Protein AF-A0A9P9TPU2-F1 (afdb_monomer_lite)

Radius of gyration: 24.92 Å; chains: 1; bounding box: 48×26×62 Å

Secondary structure (DSSP, 8-state):
-PPPPPPHHHHHHHHHHHHTT--HHHHHHHSTT---HHHHHHHHHS-SSPPPPP-PPPSS-HHHHHHHHHHHHH-HHHHTS-HHHHHHHH--S--HHHHHHHHHHTT---

Foldseek 3Di:
DDDDQDDLVSLVQLLVCVVVPDDLVRNQVPDPSNDDSVNSVDSNVDDSDDDPDDDDDQLDDPVLLVVLVCQCPVDPVSVPDQLQVSCVVSVSVDHSVSSVVSVVVVVDDD

pLDDT: mean 92.73, std 6.87, range [64.69, 98.25]

Sequence (110 aa):
TKAPELTRDQRRDIVLLHAIGWSYSRIQAYLPFNPTIRQIYYACNTRATPKKKSGRPPALTQAQIEELVEFVCASKANRRMSYAQLATVLDFGVKKDAIRTALAKEGFHR

Structure (mmCIF, N/CA/C/O backbone):
data_AF-A0A9P9TPU2-F1
#
_entry.id   AF-A0A9P9TPU2-F1
#
loop_
_atom_site.group_PDB
_atom_site.id
_atom_site.type_symbol
_atom_site.label_atom_id
_atom_site.label_alt_id
_atom_site.label_comp_id
_atom_site.label_asym_id
_atom_site.label_entity_id
_atom_site.label_seq_id
_atom_site.pdbx_PDB_ins_code
_atom_site.Cartn_x
_atom_site.Cartn_y
_atom_site.Cartn_z
_atom_site.occupancy
_atom_site.B_iso_or_equiv
_atom_site.auth_seq_id
_atom_site.auth_comp_id
_atom_site.auth_asym_id
_atom_site.auth_atom_id
_ato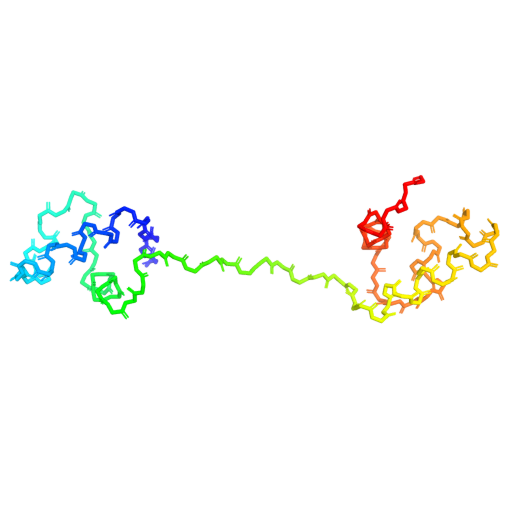m_site.pdbx_PDB_model_num
ATOM 1 N N . THR A 1 1 ? 23.076 3.341 -7.273 1.00 64.69 1 THR A N 1
ATOM 2 C CA . THR A 1 1 ? 21.864 4.134 -6.954 1.00 64.69 1 THR A CA 1
ATOM 3 C C . THR A 1 1 ? 20.745 3.752 -7.909 1.00 64.69 1 THR A C 1
ATOM 5 O O . THR A 1 1 ? 21.016 3.476 -9.071 1.00 64.69 1 THR A O 1
ATOM 8 N N . LYS A 1 2 ? 19.499 3.633 -7.433 1.00 74.88 2 LYS A N 1
ATOM 9 C CA . LYS A 1 2 ? 18.354 3.268 -8.287 1.00 74.88 2 LYS A CA 1
ATOM 10 C C . LYS A 1 2 ? 17.953 4.482 -9.135 1.00 74.88 2 LYS A C 1
ATOM 12 O O . LYS A 1 2 ? 17.745 5.553 -8.576 1.00 74.88 2 LYS A O 1
ATOM 17 N N . ALA A 1 3 ? 17.844 4.313 -10.453 1.00 79.69 3 ALA A N 1
ATOM 18 C CA . ALA A 1 3 ? 17.343 5.363 -11.341 1.00 79.69 3 ALA A CA 1
ATOM 19 C C . ALA A 1 3 ? 15.877 5.715 -10.999 1.00 79.69 3 ALA A C 1
ATOM 21 O O . ALA A 1 3 ? 15.124 4.818 -10.592 1.00 79.69 3 ALA A O 1
ATOM 22 N N . PRO A 1 4 ? 15.460 6.985 -11.155 1.00 86.38 4 PRO A N 1
ATOM 23 C CA . PRO A 1 4 ? 14.083 7.398 -10.893 1.00 86.38 4 PRO A CA 1
ATOM 24 C C . PRO A 1 4 ? 13.080 6.617 -11.760 1.00 86.38 4 PRO A C 1
ATOM 26 O O . PRO A 1 4 ? 13.401 6.150 -12.854 1.00 86.38 4 PRO A O 1
ATOM 29 N N . GLU A 1 5 ? 11.854 6.431 -11.265 1.00 87.81 5 GLU A N 1
ATOM 30 C CA . GLU A 1 5 ? 10.798 5.774 -12.045 1.00 87.81 5 GLU A CA 1
ATOM 31 C C . GLU A 1 5 ? 10.366 6.672 -13.213 1.00 87.81 5 GLU A C 1
ATOM 33 O O . GLU A 1 5 ? 10.126 7.861 -13.025 1.00 87.81 5 GLU A O 1
ATOM 38 N N . LEU A 1 6 ? 10.238 6.091 -14.412 1.00 90.75 6 LEU A N 1
ATOM 39 C CA . LEU A 1 6 ? 9.709 6.813 -15.568 1.00 90.75 6 LEU A CA 1
ATOM 40 C C . LEU A 1 6 ? 8.225 7.131 -15.382 1.00 90.75 6 LEU A C 1
ATOM 42 O O . LEU A 1 6 ? 7.442 6.243 -15.011 1.00 90.75 6 LEU A O 1
ATOM 46 N N . THR A 1 7 ? 7.839 8.358 -15.728 1.00 90.94 7 THR A N 1
ATOM 47 C CA . THR A 1 7 ? 6.436 8.774 -15.791 1.00 90.94 7 THR A CA 1
ATOM 48 C C . THR A 1 7 ? 5.695 8.037 -16.911 1.00 90.94 7 THR A C 1
ATOM 50 O O . THR A 1 7 ? 6.288 7.374 -17.767 1.00 90.94 7 THR A O 1
ATOM 53 N N . ARG A 1 8 ? 4.362 8.141 -16.912 1.00 88.94 8 ARG A N 1
ATOM 54 C CA . ARG A 1 8 ? 3.525 7.581 -17.982 1.00 88.94 8 ARG A CA 1
ATOM 55 C C . ARG A 1 8 ? 3.922 8.139 -19.354 1.00 88.94 8 ARG A C 1
ATOM 57 O O . ARG A 1 8 ? 4.051 7.362 -20.295 1.00 88.94 8 ARG A O 1
ATOM 64 N N . ASP A 1 9 ? 4.101 9.452 -19.457 1.00 92.69 9 ASP A N 1
ATOM 65 C CA . ASP A 1 9 ? 4.357 10.113 -20.740 1.00 92.69 9 ASP A CA 1
ATOM 66 C C . ASP A 1 9 ? 5.763 9.789 -21.252 1.00 92.69 9 ASP A C 1
ATOM 68 O O . ASP A 1 9 ? 5.914 9.393 -22.400 1.00 92.69 9 ASP A O 1
ATOM 72 N N . GLN A 1 10 ? 6.759 9.741 -20.361 1.00 94.56 10 GLN A N 1
ATOM 73 C CA . GLN A 1 10 ? 8.107 9.272 -20.704 1.00 94.56 10 GLN A CA 1
ATOM 74 C C . GLN A 1 10 ? 8.108 7.842 -21.266 1.00 94.56 10 GLN A C 1
ATOM 76 O O . GLN A 1 10 ? 8.812 7.543 -22.228 1.00 94.56 10 GLN A O 1
ATOM 81 N N . ARG A 1 11 ? 7.305 6.936 -20.688 1.00 93.94 11 ARG A N 1
ATOM 82 C CA . ARG A 1 11 ? 7.139 5.573 -21.223 1.00 93.94 11 ARG A CA 1
ATOM 83 C C . ARG A 1 11 ? 6.459 5.583 -22.589 1.00 93.94 11 ARG A C 1
ATOM 85 O O . ARG A 1 11 ? 6.838 4.792 -23.445 1.00 93.94 11 ARG A O 1
ATOM 92 N N . ARG A 1 12 ? 5.464 6.451 -22.793 1.00 93.94 12 ARG A N 1
ATOM 93 C CA . ARG A 1 12 ? 4.761 6.592 -24.073 1.00 93.94 12 ARG A CA 1
ATOM 94 C C . ARG A 1 12 ? 5.713 7.048 -25.177 1.00 93.94 12 ARG A C 1
ATOM 96 O O . ARG A 1 12 ? 5.692 6.442 -26.243 1.00 93.94 12 ARG A O 1
ATOM 103 N N . ASP A 1 13 ? 6.557 8.039 -24.906 1.00 95.81 13 ASP A N 1
ATOM 104 C CA . ASP A 1 13 ? 7.530 8.553 -25.875 1.00 95.81 13 ASP A CA 1
ATOM 105 C C . ASP A 1 13 ? 8.548 7.478 -26.266 1.00 95.81 13 ASP A C 1
ATOM 107 O O . ASP A 1 13 ? 8.801 7.261 -27.448 1.00 95.81 13 ASP A O 1
ATOM 111 N N . ILE A 1 14 ? 9.068 6.727 -25.287 1.00 96.31 14 ILE A N 1
ATOM 112 C CA . ILE A 1 14 ? 9.967 5.592 -25.544 1.00 96.31 14 ILE A CA 1
ATOM 113 C C . ILE A 1 14 ? 9.300 4.543 -26.441 1.00 96.31 14 ILE A C 1
ATOM 115 O O . ILE A 1 14 ? 9.897 4.106 -27.424 1.00 96.31 14 ILE A O 1
ATOM 119 N N . VAL A 1 15 ? 8.072 4.135 -26.104 1.00 95.25 15 VAL A N 1
ATOM 120 C CA . VAL A 1 15 ? 7.331 3.120 -26.866 1.00 95.25 15 VAL A CA 1
ATOM 121 C C . VAL A 1 15 ? 7.061 3.603 -28.290 1.00 95.25 15 VAL A C 1
A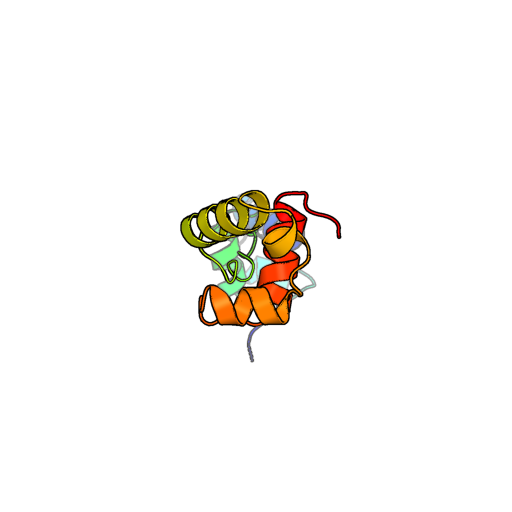TOM 123 O O . VAL A 1 15 ? 7.223 2.824 -29.225 1.00 95.25 15 VAL A O 1
ATOM 126 N N . LEU A 1 16 ? 6.701 4.878 -28.467 1.00 96.00 16 LEU A N 1
ATOM 127 C CA . LEU A 1 16 ? 6.490 5.480 -29.782 1.00 96.00 16 LEU A CA 1
ATOM 128 C C . LEU A 1 16 ? 7.771 5.453 -30.623 1.00 96.00 16 LEU A C 1
ATOM 130 O O . LEU A 1 16 ? 7.740 4.970 -31.751 1.00 96.00 16 LEU A O 1
ATOM 134 N N . LEU A 1 17 ? 8.892 5.930 -30.072 1.00 97.62 17 LEU A N 1
ATOM 135 C CA . LEU A 1 17 ? 10.173 5.962 -30.781 1.00 97.62 17 LEU A CA 1
ATOM 136 C C . LEU A 1 17 ? 10.641 4.553 -31.168 1.00 97.62 17 LEU A C 1
ATOM 138 O O . LEU A 1 17 ? 11.122 4.333 -32.278 1.00 97.62 17 LEU A O 1
ATOM 142 N N . HIS A 1 18 ? 10.452 3.576 -30.283 1.00 96.94 18 HIS A N 1
ATOM 143 C CA . HIS A 1 18 ? 10.758 2.185 -30.597 1.00 96.94 18 HIS A CA 1
ATOM 144 C C . HIS A 1 18 ? 9.836 1.622 -31.690 1.00 96.94 18 HIS A C 1
ATOM 146 O O . HIS A 1 18 ? 10.309 0.946 -32.600 1.00 96.94 18 HIS A O 1
ATOM 152 N N . ALA A 1 19 ? 8.536 1.934 -31.648 1.00 96.06 19 ALA A N 1
ATOM 153 C CA . ALA A 1 19 ? 7.564 1.475 -32.641 1.00 96.06 19 ALA A CA 1
ATOM 154 C C . ALA A 1 19 ? 7.842 2.016 -34.055 1.00 96.06 19 ALA A C 1
ATOM 156 O O . ALA A 1 19 ? 7.568 1.322 -35.029 1.00 96.06 19 ALA A O 1
ATOM 157 N N . ILE A 1 20 ? 8.434 3.209 -34.178 1.00 97.38 20 ILE A N 1
ATOM 158 C CA . ILE A 1 20 ? 8.897 3.763 -35.465 1.00 97.38 20 ILE A CA 1
ATOM 159 C C . ILE A 1 20 ? 10.301 3.268 -35.871 1.00 97.38 20 ILE A C 1
ATOM 161 O O . ILE A 1 20 ? 10.909 3.814 -36.790 1.00 97.38 20 ILE A O 1
ATOM 165 N N . GLY A 1 21 ? 10.839 2.254 -35.185 1.00 97.50 21 GLY A N 1
ATOM 166 C CA . GLY A 1 21 ? 12.067 1.554 -35.566 1.00 97.50 21 GLY A CA 1
ATOM 167 C C . GLY A 1 21 ? 13.362 2.116 -34.977 1.00 97.50 21 GLY A C 1
ATOM 168 O O . GLY A 1 21 ? 14.445 1.771 -35.450 1.00 97.50 21 GLY A O 1
ATOM 169 N N . TRP A 1 22 ? 13.308 2.989 -33.967 1.00 98.25 22 TRP A N 1
ATOM 170 C CA . TRP A 1 22 ? 14.538 3.490 -33.349 1.00 98.25 22 TRP A CA 1
ATOM 171 C C . TRP A 1 22 ? 15.171 2.456 -32.414 1.00 98.25 22 TRP A C 1
ATOM 173 O O . TRP A 1 22 ? 14.497 1.820 -31.603 1.00 98.25 22 TRP A O 1
ATOM 183 N N . SER A 1 23 ? 16.501 2.343 -32.476 1.00 97.62 23 SER A N 1
ATOM 184 C CA . SER A 1 23 ? 17.274 1.517 -31.547 1.00 97.62 23 SER A CA 1
ATOM 185 C C . SER A 1 23 ? 17.272 2.104 -30.132 1.00 97.62 23 SER A C 1
ATOM 187 O O . SER A 1 23 ? 17.145 3.314 -29.936 1.00 97.62 23 SER A O 1
ATOM 189 N N . TYR A 1 24 ? 17.497 1.260 -29.122 1.00 97.88 24 TYR A N 1
ATOM 190 C CA . TYR A 1 24 ? 17.558 1.713 -27.729 1.00 97.88 24 TYR A CA 1
ATOM 191 C C . TYR A 1 24 ? 18.663 2.747 -27.477 1.00 97.88 24 TYR A C 1
ATOM 193 O O . TYR A 1 24 ? 18.441 3.692 -26.725 1.00 97.88 24 TYR A O 1
ATOM 201 N N . SER A 1 25 ? 19.824 2.615 -28.126 1.00 97.25 25 SER A N 1
ATOM 202 C CA . SER A 1 25 ? 20.917 3.590 -28.011 1.00 97.25 25 SER A CA 1
ATOM 203 C C . SER A 1 25 ? 20.531 4.953 -28.589 1.00 97.25 25 SER A C 1
ATOM 205 O O . SER A 1 25 ? 20.806 5.983 -27.974 1.00 97.25 25 SER A O 1
ATOM 207 N N . ARG A 1 26 ? 19.826 4.971 -29.728 1.00 98.00 26 ARG A N 1
ATOM 208 C CA . ARG A 1 26 ? 19.317 6.204 -30.338 1.00 98.00 26 ARG A CA 1
ATOM 209 C C . ARG A 1 26 ? 18.263 6.872 -29.457 1.00 98.00 26 ARG A C 1
ATOM 211 O O . ARG A 1 26 ? 18.309 8.081 -29.267 1.00 98.00 26 ARG A O 1
ATOM 218 N N . ILE A 1 27 ? 17.344 6.090 -28.892 1.00 97.94 27 ILE A N 1
ATOM 219 C CA . ILE A 1 27 ? 16.314 6.582 -27.964 1.00 97.94 27 ILE A CA 1
ATOM 220 C C . ILE A 1 27 ? 16.956 7.192 -26.711 1.00 97.94 27 ILE A C 1
ATOM 222 O O . ILE A 1 27 ? 16.575 8.287 -26.303 1.00 97.94 27 ILE A O 1
ATOM 226 N N . GLN A 1 28 ? 17.947 6.512 -26.126 1.00 97.44 28 GLN A N 1
ATOM 227 C CA . GLN A 1 28 ? 18.678 6.996 -24.955 1.00 97.44 28 GLN A CA 1
ATOM 228 C C . GLN A 1 28 ? 19.373 8.335 -25.220 1.00 97.44 28 GLN A C 1
ATOM 230 O O . GLN A 1 28 ? 19.302 9.220 -24.375 1.00 97.44 28 GLN A O 1
ATOM 235 N N . ALA A 1 29 ? 20.033 8.474 -26.373 1.00 97.31 29 ALA A N 1
ATOM 236 C CA . ALA A 1 29 ? 20.752 9.692 -26.739 1.00 97.31 29 ALA A CA 1
ATOM 237 C C . ALA A 1 29 ? 19.821 10.865 -27.088 1.00 97.31 29 ALA A C 1
ATOM 239 O O . ALA A 1 29 ? 20.208 12.020 -26.946 1.00 97.31 29 ALA A O 1
ATOM 240 N N . TYR A 1 30 ? 18.611 10.576 -27.572 1.00 97.81 30 TYR A N 1
ATOM 241 C CA . TYR A 1 30 ? 17.665 11.594 -28.026 1.00 97.81 30 TYR A CA 1
ATOM 242 C C . TYR A 1 30 ? 16.782 12.159 -26.909 1.00 97.81 30 TYR A C 1
ATOM 244 O O . TYR A 1 30 ? 16.449 13.343 -26.926 1.00 97.81 30 TYR A O 1
ATOM 252 N N . LEU A 1 31 ? 16.354 11.325 -25.957 1.00 97.31 31 LEU A N 1
ATOM 253 C CA . LEU A 1 31 ? 15.391 11.743 -24.941 1.00 97.31 31 LEU A CA 1
ATOM 254 C C . LEU A 1 31 ? 16.056 12.587 -23.839 1.00 97.31 31 LEU A C 1
ATOM 256 O O . LEU A 1 31 ? 17.007 12.127 -23.209 1.00 97.31 31 LEU A O 1
ATOM 260 N N . PRO A 1 32 ? 15.503 13.765 -23.494 1.00 95.62 32 PRO A N 1
ATOM 261 C CA . PRO A 1 32 ? 16.158 14.735 -22.608 1.00 95.62 32 PRO A CA 1
ATOM 262 C C . PRO A 1 32 ? 16.275 14.276 -21.147 1.00 95.62 32 PRO A C 1
ATOM 264 O O . PRO A 1 32 ? 17.035 14.846 -20.370 1.00 95.62 32 PRO A O 1
ATOM 267 N N . PHE A 1 33 ? 15.518 13.250 -20.750 1.00 94.06 33 PHE A N 1
ATOM 268 C CA . PHE A 1 33 ? 15.549 12.677 -19.402 1.00 94.06 33 PHE A CA 1
ATOM 269 C C . PHE A 1 33 ? 16.517 11.491 -19.266 1.00 94.06 33 PHE A C 1
ATOM 271 O O . PHE A 1 33 ? 16.504 10.818 -18.235 1.00 94.06 33 PHE A O 1
ATOM 278 N N . ASN A 1 34 ? 17.343 11.235 -20.289 1.00 94.19 34 ASN A N 1
ATOM 279 C CA . ASN A 1 34 ? 18.445 10.270 -20.284 1.00 94.19 34 ASN A CA 1
ATOM 280 C C . ASN A 1 34 ? 18.071 8.895 -19.684 1.00 94.19 34 ASN A C 1
ATOM 282 O O . ASN A 1 34 ? 18.691 8.451 -18.709 1.00 94.19 34 ASN A O 1
ATOM 286 N N . PRO A 1 35 ? 17.048 8.196 -20.218 1.00 95.06 35 PRO A N 1
ATOM 287 C CA . PRO A 1 35 ? 16.656 6.897 -19.690 1.00 95.06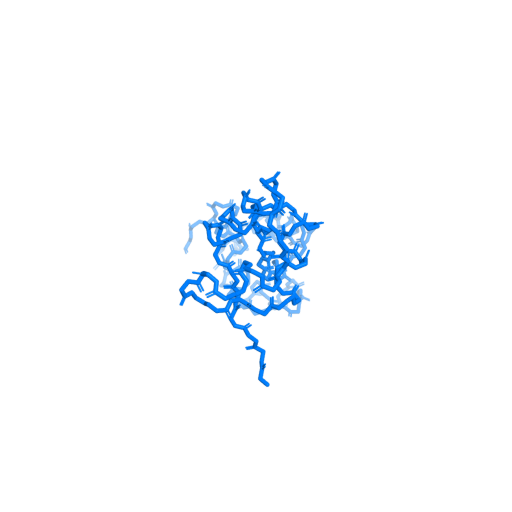 35 PRO A CA 1
ATOM 288 C C . PRO A 1 35 ? 17.770 5.866 -19.876 1.00 95.06 35 PRO A C 1
ATOM 290 O O . PRO A 1 35 ? 18.436 5.797 -20.905 1.00 95.06 35 PRO A O 1
ATOM 293 N N . THR A 1 36 ? 17.943 4.994 -18.891 1.00 95.56 36 THR A N 1
ATOM 294 C CA . THR A 1 36 ? 18.832 3.835 -19.018 1.00 95.56 36 THR A CA 1
ATOM 295 C C . THR A 1 36 ? 18.283 2.840 -20.043 1.00 95.56 36 THR A C 1
ATOM 297 O O . THR A 1 36 ? 17.068 2.664 -20.163 1.00 95.56 36 THR A O 1
ATOM 300 N N . ILE A 1 37 ? 19.165 2.087 -20.707 1.00 95.69 37 ILE A N 1
ATOM 301 C CA . ILE A 1 37 ? 18.769 0.997 -21.619 1.00 95.69 37 ILE A CA 1
ATOM 302 C C . ILE A 1 37 ? 17.802 0.011 -20.943 1.00 95.69 37 ILE A C 1
ATOM 304 O O . ILE A 1 37 ? 16.845 -0.450 -21.559 1.00 95.69 37 ILE A O 1
ATOM 308 N N . ARG A 1 38 ? 17.982 -0.260 -19.643 1.00 94.56 38 ARG A N 1
ATOM 309 C CA . ARG A 1 38 ? 17.075 -1.120 -18.870 1.00 94.56 38 ARG A CA 1
ATOM 310 C C . ARG A 1 38 ? 15.672 -0.524 -18.721 1.00 94.56 38 ARG A C 1
ATOM 312 O O . ARG A 1 38 ? 14.695 -1.265 -18.794 1.00 94.56 38 ARG A O 1
ATOM 319 N N . GLN A 1 39 ? 15.557 0.787 -18.503 1.00 94.19 39 GLN A N 1
ATOM 320 C CA . GLN A 1 39 ? 14.262 1.476 -18.457 1.00 94.19 39 GLN A CA 1
ATOM 321 C C . GLN A 1 39 ? 13.581 1.473 -19.827 1.00 94.19 39 GLN A C 1
ATOM 323 O O . GLN A 1 39 ? 12.373 1.260 -19.882 1.00 94.19 39 GLN A O 1
ATOM 328 N N . ILE A 1 40 ? 14.350 1.649 -20.907 1.00 95.69 40 ILE A N 1
ATOM 329 C CA . ILE A 1 40 ? 13.847 1.574 -22.285 1.00 95.69 40 ILE A CA 1
ATOM 330 C C . ILE A 1 40 ? 13.297 0.175 -22.570 1.00 95.69 40 ILE A C 1
ATOM 332 O O . ILE A 1 40 ? 12.121 0.035 -22.897 1.00 95.69 40 ILE A O 1
ATOM 336 N N . TYR A 1 41 ? 14.106 -0.864 -22.338 1.00 95.38 41 TYR A N 1
ATOM 337 C CA . TYR A 1 41 ? 13.686 -2.259 -22.475 1.00 95.38 41 TYR A CA 1
ATOM 338 C C . TYR A 1 41 ? 12.407 -2.543 -21.679 1.00 95.38 41 TYR A C 1
ATOM 340 O O . TYR A 1 41 ? 11.455 -3.120 -22.200 1.00 95.38 41 TYR A O 1
ATOM 348 N N . TYR A 1 42 ? 12.355 -2.110 -20.417 1.00 93.25 42 TYR A N 1
ATOM 349 C CA . TYR A 1 42 ? 11.183 -2.320 -19.572 1.00 93.25 42 TYR A CA 1
ATOM 350 C C . TYR A 1 42 ? 9.945 -1.584 -20.098 1.00 93.25 42 TYR A C 1
ATOM 352 O O . TYR A 1 42 ? 8.860 -2.158 -20.098 1.00 93.25 42 TYR A O 1
ATOM 360 N N . ALA A 1 43 ? 10.083 -0.338 -20.555 1.00 93.00 43 ALA A N 1
ATOM 361 C CA . ALA A 1 43 ? 8.976 0.436 -21.111 1.00 93.00 43 ALA A CA 1
ATOM 362 C C . ALA A 1 43 ? 8.407 -0.202 -22.388 1.00 93.00 43 ALA A C 1
ATOM 364 O O . ALA A 1 43 ? 7.190 -0.246 -22.529 1.00 93.00 43 ALA A O 1
ATOM 365 N N . CYS A 1 44 ? 9.257 -0.754 -23.262 1.00 93.75 44 CYS A N 1
ATOM 366 C CA . CYS A 1 44 ? 8.824 -1.438 -24.485 1.00 93.75 44 CYS A CA 1
ATOM 367 C C . CYS A 1 44 ? 8.141 -2.791 -24.225 1.00 93.75 44 CYS A C 1
ATOM 369 O O . CYS A 1 44 ? 7.265 -3.186 -24.986 1.00 93.75 44 CYS A O 1
ATOM 371 N N . ASN A 1 45 ? 8.520 -3.496 -23.154 1.00 92.00 45 ASN A N 1
ATOM 372 C CA . ASN A 1 45 ? 8.008 -4.837 -22.836 1.00 92.00 45 ASN A CA 1
ATOM 373 C C . ASN A 1 45 ? 6.902 -4.846 -21.769 1.00 92.00 45 ASN A C 1
ATOM 375 O O . ASN A 1 45 ? 6.440 -5.908 -21.353 1.00 92.00 45 ASN A O 1
ATOM 379 N N . THR A 1 46 ? 6.482 -3.679 -21.280 1.00 86.50 46 THR A N 1
ATOM 380 C CA . THR A 1 46 ? 5.402 -3.565 -20.296 1.00 86.50 46 THR A CA 1
ATOM 381 C C . THR A 1 46 ? 4.353 -2.568 -20.751 1.00 86.50 46 THR A C 1
ATOM 383 O O . THR A 1 46 ? 4.590 -1.723 -21.610 1.00 86.50 46 THR A O 1
ATOM 386 N N . ARG A 1 47 ? 3.154 -2.645 -20.166 1.00 78.62 47 ARG A N 1
ATOM 387 C CA . ARG A 1 47 ? 2.113 -1.650 -20.427 1.00 78.62 47 ARG A CA 1
ATOM 388 C C . ARG A 1 47 ? 2.654 -0.253 -20.095 1.00 78.62 47 ARG A C 1
ATOM 390 O O . ARG A 1 47 ? 3.122 -0.013 -18.982 1.00 78.62 47 ARG A O 1
ATOM 397 N N . ALA A 1 48 ? 2.522 0.685 -21.035 1.00 72.00 48 ALA A N 1
ATOM 398 C CA . ALA A 1 48 ? 2.963 2.071 -20.852 1.00 72.00 48 ALA A CA 1
ATOM 399 C C . ALA A 1 48 ? 2.301 2.748 -19.635 1.00 72.00 48 ALA A C 1
ATOM 401 O O . ALA A 1 48 ? 2.898 3.607 -18.991 1.00 72.00 48 ALA A O 1
ATOM 402 N N . THR A 1 49 ? 1.077 2.336 -19.288 1.00 75.12 49 THR A N 1
ATOM 403 C CA . THR A 1 49 ? 0.389 2.740 -18.057 1.00 75.12 49 THR A CA 1
ATOM 404 C C . THR A 1 49 ? 1.001 2.029 -16.842 1.00 75.12 49 THR A C 1
ATOM 406 O O . THR A 1 49 ? 0.863 0.806 -16.741 1.00 75.12 49 THR A O 1
ATOM 409 N N . PRO A 1 50 ? 1.624 2.752 -15.888 1.00 70.94 50 PRO A N 1
ATOM 410 C CA . PRO A 1 50 ? 2.145 2.140 -14.670 1.00 70.94 50 PRO A CA 1
ATOM 411 C C . PRO A 1 50 ? 1.038 1.441 -13.871 1.00 70.94 50 PRO A C 1
ATOM 413 O O . PRO A 1 50 ? -0.079 1.952 -13.753 1.00 70.94 50 PRO A O 1
ATOM 416 N N . LYS A 1 51 ? 1.347 0.280 -13.285 1.00 74.25 51 LYS A N 1
ATOM 417 C CA . LYS A 1 51 ? 0.438 -0.403 -12.355 1.00 74.25 51 LYS A CA 1
ATOM 418 C C . LYS A 1 51 ? 0.284 0.454 -11.096 1.00 74.25 51 LYS A C 1
ATOM 420 O O . LYS A 1 51 ? 1.287 0.875 -10.517 1.00 74.25 51 LYS A O 1
ATOM 425 N N . LYS A 1 52 ? -0.956 0.693 -10.648 1.00 77.69 52 LYS A N 1
ATOM 426 C CA . LYS A 1 52 ? -1.199 1.326 -9.343 1.00 77.69 52 LYS A CA 1
ATOM 427 C C . LYS A 1 52 ? -0.532 0.475 -8.263 1.00 77.69 52 LYS A C 1
ATOM 429 O O . LYS A 1 52 ? -0.784 -0.728 -8.182 1.00 77.69 52 LYS A O 1
ATOM 434 N N . LYS A 1 53 ? 0.332 1.096 -7.458 1.00 79.00 53 LYS A N 1
ATOM 435 C CA . LYS A 1 53 ? 0.919 0.439 -6.287 1.00 79.00 53 LYS A CA 1
ATOM 436 C C . LYS A 1 53 ? -0.223 0.122 -5.324 1.00 79.00 53 LYS A C 1
ATOM 438 O O . LYS A 1 53 ? -1.053 0.989 -5.051 1.00 79.00 53 LYS A O 1
ATOM 443 N N . SER A 1 54 ? -0.290 -1.119 -4.852 1.00 82.56 54 SER A N 1
ATOM 444 C CA . SER A 1 54 ? -1.186 -1.454 -3.751 1.00 82.56 54 SER A CA 1
ATOM 445 C C . SER A 1 54 ? -0.724 -0.681 -2.520 1.00 82.56 54 SER A C 1
ATOM 447 O O . SER A 1 54 ? 0.468 -0.668 -2.205 1.00 82.56 54 SER A O 1
ATOM 449 N N . GLY A 1 55 ? -1.659 -0.010 -1.851 1.00 85.31 55 GLY A N 1
ATOM 450 C CA . GLY A 1 55 ? -1.393 0.576 -0.544 1.00 85.31 55 GLY A CA 1
ATOM 451 C C . GLY A 1 55 ? -1.126 -0.503 0.506 1.00 85.31 55 GLY A C 1
ATOM 452 O O . GLY A 1 55 ? -1.198 -1.704 0.229 1.00 85.31 55 GLY A O 1
ATOM 453 N N . ARG A 1 56 ? -0.846 -0.069 1.737 1.00 86.19 56 ARG A N 1
ATOM 454 C CA . ARG A 1 56 ? -0.780 -0.982 2.880 1.00 86.19 56 ARG A CA 1
ATOM 455 C C . ARG A 1 56 ? -2.149 -1.664 3.057 1.00 86.19 56 ARG A C 1
ATOM 457 O O . ARG A 1 56 ? -3.157 -0.952 3.029 1.00 86.19 56 ARG A O 1
ATOM 464 N N . PRO A 1 57 ? -2.203 -2.995 3.240 1.00 88.00 57 PRO A N 1
ATOM 465 C CA . PRO A 1 57 ? -3.463 -3.670 3.513 1.00 88.00 57 PRO A CA 1
ATOM 466 C C . PRO A 1 57 ? -4.091 -3.149 4.820 1.00 88.00 57 PRO A C 1
ATOM 468 O O . PRO A 1 57 ? -3.364 -2.662 5.697 1.00 88.00 57 PRO A O 1
ATOM 471 N N . PRO A 1 58 ? -5.426 -3.226 4.962 1.00 89.62 58 PRO A N 1
ATOM 472 C CA . PRO A 1 58 ? -6.102 -2.935 6.223 1.00 89.62 58 PRO A CA 1
ATOM 473 C C . PRO A 1 58 ? -5.526 -3.763 7.379 1.00 89.62 58 PRO A C 1
ATOM 475 O O . PRO A 1 58 ? -5.063 -4.881 7.177 1.00 89.62 58 PRO A O 1
ATOM 478 N N . ALA A 1 59 ? -5.552 -3.202 8.590 1.00 93.75 59 ALA A N 1
ATOM 479 C CA . ALA A 1 59 ? -5.050 -3.885 9.785 1.00 93.75 59 ALA A CA 1
ATOM 480 C C . ALA A 1 59 ? -5.991 -4.988 10.296 1.00 93.75 59 ALA A C 1
ATOM 482 O O . ALA A 1 59 ? -5.528 -5.887 10.985 1.00 93.75 59 ALA A O 1
ATOM 483 N N . LEU A 1 60 ? -7.284 -4.897 9.972 1.00 94.88 60 LEU A N 1
ATOM 484 C CA . LEU A 1 60 ? -8.301 -5.884 10.326 1.00 94.88 60 LEU A CA 1
ATOM 485 C C . LEU A 1 60 ? -8.745 -6.643 9.080 1.00 94.88 60 LEU A C 1
ATOM 487 O O . LEU A 1 60 ? -8.844 -6.058 7.996 1.00 94.88 60 LEU A O 1
ATOM 491 N N . THR A 1 61 ? -9.017 -7.933 9.247 1.00 96.00 61 THR A N 1
ATOM 492 C CA . THR A 1 61 ? -9.658 -8.756 8.219 1.00 96.00 61 THR A CA 1
ATOM 493 C C . THR A 1 61 ? -11.144 -8.424 8.118 1.00 96.00 61 THR A C 1
ATOM 495 O O . THR A 1 61 ? -11.720 -7.825 9.024 1.00 96.00 61 THR A O 1
ATOM 498 N N . GLN A 1 62 ? -11.784 -8.834 7.022 1.00 95.06 62 GLN A N 1
ATOM 499 C CA . GLN A 1 62 ? -13.223 -8.631 6.850 1.00 95.06 62 GLN A CA 1
ATOM 500 C C . GLN A 1 62 ? -14.039 -9.304 7.970 1.00 95.06 62 GLN A C 1
ATOM 502 O O . GLN A 1 62 ? -14.921 -8.672 8.537 1.00 95.06 62 GLN A O 1
ATOM 507 N N . ALA A 1 63 ? -13.666 -10.523 8.372 1.00 96.94 63 ALA A N 1
ATOM 508 C CA . ALA A 1 63 ? -14.320 -11.236 9.472 1.00 96.94 63 ALA A CA 1
ATOM 509 C C . ALA A 1 63 ? -14.196 -10.496 10.818 1.00 96.94 63 ALA A C 1
ATOM 511 O O . ALA A 1 63 ? -15.167 -10.384 11.555 1.00 96.94 63 ALA A O 1
ATOM 512 N N . GLN A 1 64 ? -13.025 -9.917 11.115 1.00 97.44 64 GLN A N 1
ATOM 513 C CA . GLN A 1 64 ? -12.840 -9.108 12.328 1.00 97.44 64 GLN A CA 1
ATOM 514 C C . GLN A 1 64 ? -13.670 -7.819 12.301 1.00 97.44 64 GLN A C 1
ATOM 516 O O . GLN A 1 64 ? -14.092 -7.326 13.344 1.00 97.44 64 GLN A O 1
ATOM 521 N N . ILE A 1 65 ? -13.886 -7.238 11.117 1.00 97.19 65 ILE A N 1
ATOM 522 C CA . ILE A 1 65 ? -14.751 -6.064 10.958 1.00 97.19 65 ILE A CA 1
ATOM 523 C C . ILE A 1 65 ? -16.211 -6.448 11.219 1.00 97.19 65 ILE A C 1
ATOM 525 O O . ILE A 1 65 ? -16.898 -5.724 11.933 1.00 97.19 65 ILE A O 1
ATOM 529 N N . GLU A 1 66 ? -16.667 -7.584 10.695 1.00 97.56 66 GLU A N 1
ATOM 530 C CA . GLU A 1 66 ? -18.021 -8.100 10.926 1.00 97.56 66 GLU A CA 1
ATOM 531 C C . GLU A 1 66 ? -18.270 -8.374 12.415 1.00 97.56 66 GLU A C 1
ATOM 533 O O . GLU A 1 66 ? -19.241 -7.862 12.971 1.00 97.56 66 GLU A O 1
ATOM 538 N N . GLU A 1 67 ? -17.337 -9.052 13.087 1.00 97.75 67 GLU A N 1
ATOM 539 C CA . GLU A 1 67 ? -17.389 -9.301 14.534 1.00 97.75 67 GLU A CA 1
ATOM 540 C C . GLU A 1 67 ? -17.405 -7.992 15.345 1.00 97.75 67 GLU A C 1
ATOM 542 O O . GLU A 1 67 ? -18.194 -7.823 16.277 1.00 97.75 67 GLU A O 1
ATOM 547 N N . LEU A 1 68 ? -16.578 -7.014 14.961 1.00 97.06 68 LEU A N 1
ATOM 548 C CA . LEU A 1 68 ? -16.552 -5.692 15.589 1.00 97.06 68 LEU A CA 1
ATOM 549 C C . LEU A 1 68 ? -17.895 -4.965 15.458 1.00 97.06 68 LEU A C 1
ATOM 551 O O . LEU A 1 68 ? -18.356 -4.336 16.415 1.00 97.06 68 LEU A O 1
ATOM 555 N N . VAL A 1 69 ? -18.506 -5.013 14.273 1.00 96.94 69 VAL A N 1
ATOM 556 C CA . VAL A 1 69 ? -19.800 -4.381 13.998 1.00 96.94 69 VAL A CA 1
ATOM 557 C C . VAL A 1 69 ? -20.907 -5.072 14.784 1.00 96.94 69 VAL A C 1
ATOM 559 O O . VAL A 1 69 ? -21.698 -4.385 15.433 1.00 96.94 69 VAL A O 1
ATOM 562 N N . GLU A 1 70 ? -20.937 -6.404 14.789 1.00 97.50 70 GLU A N 1
ATOM 563 C CA . GLU A 1 70 ? -21.894 -7.190 15.566 1.00 97.50 70 GLU A CA 1
ATOM 564 C C . GLU A 1 70 ? -21.798 -6.846 17.057 1.00 97.50 70 GLU A C 1
ATOM 566 O O . GLU A 1 70 ? -22.797 -6.469 17.677 1.00 97.50 70 GLU A O 1
ATOM 571 N N . PHE A 1 71 ? -20.582 -6.838 17.610 1.00 97.12 71 PHE A N 1
ATOM 572 C CA . PHE A 1 71 ? -20.341 -6.497 19.008 1.00 97.12 71 PHE A CA 1
ATOM 573 C C . PHE A 1 71 ? -20.821 -5.081 19.359 1.00 97.12 71 PHE A C 1
ATOM 575 O O . PHE A 1 71 ? -21.510 -4.879 20.363 1.00 97.12 71 PHE A O 1
ATOM 582 N N . VAL A 1 72 ? -20.484 -4.083 18.535 1.00 96.19 72 VAL A N 1
ATOM 583 C CA . VAL A 1 72 ? -20.881 -2.677 18.737 1.00 96.19 72 VAL A CA 1
ATOM 584 C C . VAL A 1 72 ? -22.399 -2.491 18.614 1.00 96.19 72 VAL A C 1
ATOM 586 O O . VAL A 1 72 ? -22.974 -1.636 19.296 1.00 96.19 72 VAL A O 1
ATOM 589 N N . CYS A 1 73 ? -23.062 -3.275 17.763 1.00 96.12 73 CYS A N 1
ATOM 590 C CA . CYS A 1 73 ? -24.506 -3.216 17.552 1.00 96.12 73 CYS A CA 1
ATOM 591 C C . CYS A 1 73 ? -25.312 -3.977 18.611 1.00 96.12 73 CYS A C 1
ATOM 593 O O . CYS A 1 73 ? -26.447 -3.580 18.878 1.00 96.12 73 CYS A O 1
ATOM 595 N N . ALA A 1 74 ? -24.726 -4.990 19.255 1.00 97.00 74 ALA A N 1
ATOM 596 C CA . ALA A 1 74 ? -25.404 -5.853 20.220 1.00 97.00 74 ALA A CA 1
ATOM 597 C C . ALA A 1 74 ? -25.979 -5.107 21.439 1.00 97.00 74 ALA A C 1
ATOM 599 O O . ALA A 1 74 ? -26.984 -5.529 22.007 1.00 97.00 74 ALA A O 1
ATOM 600 N N . SER A 1 75 ? -25.379 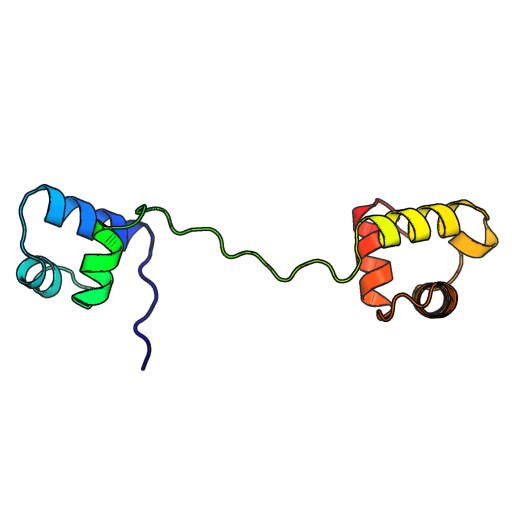-3.986 21.865 1.00 96.06 75 SER A N 1
ATOM 601 C CA . SER A 1 75 ? -25.917 -3.204 22.984 1.00 96.06 75 SER A CA 1
ATOM 602 C C . SER A 1 75 ? -25.530 -1.721 22.954 1.00 96.06 75 SER A C 1
ATOM 604 O O . SER A 1 75 ? -24.511 -1.314 22.390 1.00 96.06 75 SER A O 1
ATOM 606 N N . LYS A 1 76 ? -26.324 -0.882 23.638 1.00 94.62 76 LYS A N 1
ATOM 607 C CA . LYS A 1 76 ? -25.980 0.537 23.862 1.00 94.62 76 LYS A CA 1
ATOM 608 C C . LYS A 1 76 ? -24.693 0.697 24.678 1.00 94.62 76 LYS A C 1
ATOM 610 O O . LYS A 1 76 ? -23.987 1.683 24.480 1.00 94.62 76 LYS A O 1
ATOM 615 N N . ALA A 1 77 ? -24.403 -0.235 25.588 1.00 95.62 77 ALA A N 1
ATOM 616 C CA . ALA A 1 77 ? -23.186 -0.208 26.393 1.00 95.62 77 ALA A CA 1
ATOM 617 C C . ALA A 1 77 ? -21.950 -0.440 25.512 1.00 95.62 77 ALA A C 1
ATOM 619 O O . ALA A 1 77 ? -21.027 0.372 25.540 1.00 95.62 77 ALA A O 1
ATOM 620 N N . ASN A 1 78 ? -21.990 -1.459 24.648 1.00 95.50 78 ASN A N 1
ATOM 621 C CA . ASN A 1 78 ? -20.910 -1.787 23.714 1.00 95.50 78 ASN A CA 1
ATOM 622 C C . ASN A 1 78 ? -20.647 -0.627 22.750 1.00 95.50 78 ASN A C 1
ATOM 624 O O . ASN A 1 78 ? -19.504 -0.222 22.551 1.00 95.50 78 ASN A O 1
ATOM 628 N N . ARG A 1 79 ? -21.714 -0.013 22.222 1.00 93.62 79 ARG A N 1
ATOM 629 C CA . ARG A 1 79 ? -21.609 1.147 21.326 1.00 93.62 79 ARG A CA 1
ATOM 630 C C . ARG A 1 79 ? -20.891 2.346 21.944 1.00 93.62 79 ARG A C 1
ATOM 632 O O . ARG A 1 79 ? -20.269 3.117 21.217 1.00 93.62 79 ARG A O 1
ATOM 639 N N . ARG A 1 80 ? -21.007 2.527 23.262 1.00 94.56 80 ARG A N 1
ATOM 640 C CA . ARG A 1 80 ? -20.409 3.649 24.003 1.00 94.56 80 ARG A CA 1
ATOM 641 C C . ARG A 1 80 ? -19.006 3.342 24.528 1.00 94.56 80 ARG A C 1
ATOM 643 O O . ARG A 1 80 ? -18.394 4.234 25.114 1.00 94.56 80 ARG A O 1
ATOM 650 N N . MET A 1 81 ? -18.492 2.126 24.330 1.00 95.75 81 MET A N 1
ATOM 651 C CA . MET A 1 81 ? -17.111 1.800 24.676 1.00 95.75 81 MET A CA 1
ATOM 652 C C . MET A 1 81 ? -16.136 2.641 23.851 1.00 95.75 81 MET A C 1
ATOM 654 O O . MET A 1 81 ? -16.342 2.913 22.667 1.00 95.75 81 MET A O 1
ATOM 658 N N . SER A 1 82 ? -15.037 3.041 24.484 1.00 96.06 82 SER A N 1
ATOM 659 C CA . SER A 1 82 ? -13.949 3.722 23.791 1.00 96.06 82 SER A CA 1
ATOM 660 C C . SER A 1 82 ? -13.247 2.781 22.807 1.00 96.06 82 SER A C 1
ATOM 662 O O . SER A 1 82 ? -13.205 1.565 22.989 1.00 96.06 82 SER A O 1
ATOM 664 N N . TYR A 1 83 ? -12.594 3.345 21.792 1.00 96.38 83 TYR A N 1
ATOM 665 C CA . TYR A 1 83 ? -11.805 2.565 20.832 1.00 96.38 83 TYR A CA 1
ATOM 666 C C . TYR A 1 83 ? -10.690 1.729 21.468 1.00 96.38 83 TYR A C 1
ATOM 668 O O . TYR A 1 83 ? -10.328 0.685 20.935 1.00 96.38 83 TYR A O 1
ATOM 676 N N . ALA A 1 84 ? -10.130 2.196 22.588 1.00 96.38 84 ALA A N 1
ATOM 677 C CA . ALA A 1 84 ? -9.126 1.445 23.333 1.00 96.38 84 ALA A CA 1
ATOM 678 C C . ALA A 1 84 ? -9.749 0.227 24.026 1.00 96.38 84 ALA A C 1
ATOM 680 O O . ALA A 1 84 ? -9.191 -0.858 23.933 1.00 96.38 84 ALA A O 1
ATOM 681 N N . GLN A 1 85 ? -10.925 0.395 24.639 1.00 96.62 85 GLN A N 1
ATOM 682 C CA . GLN A 1 85 ? -11.667 -0.708 25.255 1.00 96.62 85 GLN A CA 1
ATOM 683 C C . GLN A 1 85 ? -12.090 -1.752 24.219 1.00 96.62 85 GLN A C 1
ATOM 685 O O . GLN A 1 85 ? -11.907 -2.941 24.446 1.00 96.62 85 GLN A O 1
ATOM 690 N N . LEU A 1 86 ? -12.588 -1.322 23.057 1.00 96.06 86 LEU A N 1
ATOM 691 C CA . LEU A 1 86 ? -12.937 -2.239 21.967 1.00 96.06 86 LEU A CA 1
ATOM 692 C C . LEU A 1 86 ? -11.721 -3.040 21.483 1.00 96.06 86 LEU A C 1
ATOM 694 O O . LEU A 1 86 ? -11.830 -4.243 21.278 1.00 96.06 86 LEU A O 1
ATOM 698 N N . ALA A 1 87 ? -10.556 -2.394 21.361 1.00 95.88 87 ALA A N 1
ATOM 699 C CA . ALA A 1 87 ? -9.317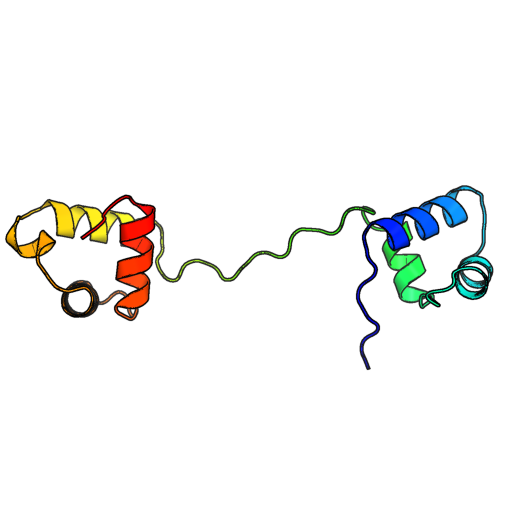 -3.076 20.992 1.00 95.88 87 ALA A CA 1
ATOM 700 C C . ALA A 1 87 ? -8.888 -4.128 22.029 1.00 95.88 87 ALA A C 1
ATOM 702 O O . ALA A 1 87 ? -8.383 -5.174 21.644 1.00 95.88 87 ALA A O 1
ATOM 703 N N . THR A 1 88 ? -9.095 -3.864 23.324 1.00 96.38 88 THR A N 1
ATOM 704 C CA . THR A 1 88 ? -8.761 -4.816 24.394 1.00 96.38 88 THR A CA 1
ATOM 705 C C . THR A 1 88 ? -9.780 -5.940 24.549 1.00 96.38 88 THR A C 1
ATOM 707 O O . THR A 1 88 ? -9.391 -7.051 24.868 1.00 96.38 88 THR A O 1
ATOM 710 N N . VAL A 1 89 ? -11.074 -5.665 24.352 1.00 96.19 89 VAL A N 1
ATOM 711 C CA . VAL A 1 89 ? -12.144 -6.659 24.554 1.00 96.19 89 VAL A CA 1
ATOM 712 C C . VAL A 1 89 ? -12.160 -7.690 23.430 1.00 96.19 89 VAL A C 1
ATOM 714 O O . VAL A 1 89 ? -12.343 -8.869 23.700 1.00 96.19 89 VAL A O 1
ATOM 717 N N . LEU A 1 90 ? -11.965 -7.246 22.187 1.00 94.81 90 LEU A N 1
ATOM 718 C CA . LEU A 1 90 ? -11.961 -8.128 21.017 1.00 94.81 90 LEU A CA 1
ATOM 719 C C . LEU A 1 90 ? -10.576 -8.728 20.723 1.00 94.81 90 LEU A C 1
ATOM 721 O O . LEU A 1 90 ? -10.467 -9.653 19.931 1.00 94.81 90 LEU A O 1
ATOM 725 N N . ASP A 1 91 ? -9.520 -8.177 21.329 1.00 94.69 91 ASP A N 1
ATOM 726 C CA . ASP A 1 91 ? -8.132 -8.657 21.259 1.00 94.69 91 ASP A CA 1
ATOM 727 C C . ASP A 1 91 ? -7.629 -9.033 19.849 1.00 94.69 91 ASP A C 1
ATOM 729 O O . ASP A 1 91 ? -6.876 -9.978 19.633 1.00 94.69 91 ASP A O 1
ATOM 733 N N . PHE A 1 92 ? -7.994 -8.240 18.840 1.00 94.19 92 PHE A N 1
ATOM 734 C CA . PHE A 1 92 ? -7.547 -8.457 17.457 1.00 94.19 92 PHE A CA 1
ATOM 735 C C . PHE A 1 92 ? -6.050 -8.168 17.224 1.00 94.19 92 PHE A C 1
ATOM 737 O O . PHE A 1 92 ? -5.600 -8.124 16.078 1.00 94.19 92 PHE A O 1
ATOM 744 N N . GLY A 1 93 ? -5.275 -7.886 18.278 1.00 94.62 93 GLY A N 1
ATOM 745 C CA . GLY A 1 93 ? -3.864 -7.502 18.176 1.00 94.62 93 GLY A CA 1
ATOM 746 C C . GLY A 1 93 ? -3.627 -6.128 17.533 1.00 94.62 93 GLY A C 1
ATOM 747 O O . GLY A 1 93 ? -2.523 -5.836 17.067 1.00 94.62 93 GLY A O 1
ATOM 748 N N . VAL A 1 94 ? -4.647 -5.261 17.485 1.00 95.19 94 VAL A N 1
ATOM 749 C CA . VAL A 1 94 ? -4.559 -3.925 16.875 1.00 95.19 94 VAL A CA 1
ATOM 750 C C . VAL A 1 94 ? -4.734 -2.802 17.893 1.00 95.19 94 VAL A C 1
ATOM 752 O O . VAL A 1 94 ? -5.352 -2.952 18.940 1.00 95.19 94 VAL A O 1
ATOM 755 N N . LYS A 1 95 ? -4.211 -1.616 17.567 1.00 95.62 95 LYS A N 1
ATOM 756 C CA . LYS A 1 95 ? -4.390 -0.409 18.388 1.00 95.62 95 LYS A CA 1
ATOM 757 C C . LYS A 1 95 ? -5.732 0.270 18.103 1.00 95.62 95 LYS A C 1
ATOM 759 O O . LYS A 1 95 ? -6.307 0.110 17.027 1.00 95.62 95 LYS A O 1
ATOM 764 N N . LYS A 1 96 ? -6.161 1.141 19.025 1.00 95.94 96 LYS A N 1
ATOM 765 C CA . LYS A 1 96 ? -7.412 1.922 18.950 1.00 95.94 96 LYS A CA 1
ATOM 766 C C . LYS A 1 96 ? -7.671 2.605 17.595 1.00 95.94 96 LYS A C 1
ATOM 768 O O . LYS A 1 96 ? -8.815 2.704 17.166 1.00 95.94 96 LYS A O 1
ATOM 773 N N . ASP A 1 97 ? -6.627 3.066 16.901 1.00 96.00 97 ASP A N 1
ATOM 774 C CA . ASP A 1 97 ? -6.770 3.742 15.605 1.00 96.00 97 ASP A CA 1
ATOM 775 C C . ASP A 1 97 ? -7.227 2.813 14.476 1.00 96.00 97 ASP A C 1
ATOM 777 O O . ASP A 1 97 ? -7.947 3.257 13.579 1.00 96.00 97 ASP A O 1
ATOM 781 N N . ALA A 1 98 ? -6.866 1.528 14.532 1.00 96.00 98 ALA A N 1
ATOM 782 C CA . ALA A 1 98 ? -7.352 0.534 13.580 1.00 96.00 98 ALA A CA 1
ATOM 783 C C . ALA A 1 98 ? -8.858 0.305 13.760 1.00 96.00 98 ALA A C 1
ATOM 785 O O . ALA A 1 98 ? -9.593 0.362 12.778 1.00 96.00 98 ALA A O 1
ATOM 786 N N . ILE A 1 99 ? -9.317 0.167 15.011 1.00 96.62 99 ILE A N 1
ATOM 787 C CA . ILE A 1 99 ? -10.742 0.056 15.363 1.00 96.62 99 ILE A CA 1
ATOM 788 C C . ILE A 1 99 ? -11.514 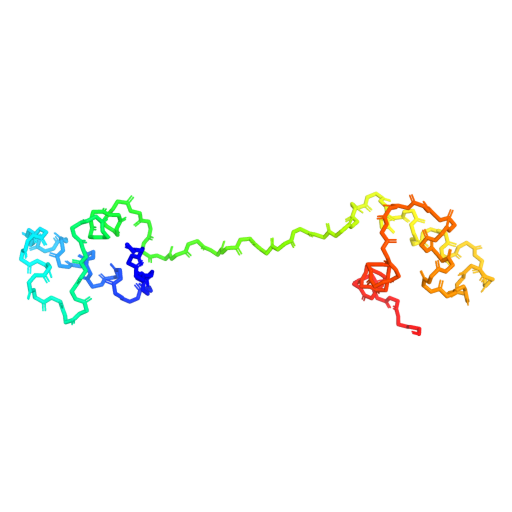1.292 14.882 1.00 96.62 99 ILE A C 1
ATOM 790 O O . ILE A 1 99 ? -12.534 1.168 14.206 1.00 96.62 99 ILE A O 1
ATOM 794 N N . ARG A 1 100 ? -11.006 2.498 15.179 1.00 95.88 100 ARG A N 1
ATOM 795 C CA . ARG A 1 100 ? -11.618 3.762 14.739 1.00 95.88 100 ARG A CA 1
ATOM 796 C C . ARG A 1 100 ? -11.759 3.830 13.224 1.00 95.88 100 ARG A C 1
ATOM 798 O O . ARG A 1 100 ? -12.829 4.162 12.727 1.00 95.88 100 ARG A O 1
ATOM 805 N N . THR A 1 101 ? -10.685 3.522 12.500 1.00 95.50 101 THR A N 1
ATOM 806 C CA . THR A 1 101 ? -10.665 3.588 11.033 1.00 95.50 101 THR A CA 1
ATOM 807 C C . THR A 1 101 ? -11.594 2.551 10.412 1.00 95.50 101 THR A C 1
ATOM 809 O O . THR A 1 101 ? -12.281 2.867 9.446 1.00 95.50 101 THR A O 1
ATOM 812 N N . ALA A 1 102 ? -11.626 1.331 10.954 1.00 95.75 102 ALA A N 1
ATOM 813 C CA . ALA A 1 102 ? -12.508 0.274 10.477 1.00 95.75 102 ALA A CA 1
ATOM 814 C C . ALA A 1 102 ? -13.976 0.667 10.647 1.00 95.75 102 ALA A C 1
ATOM 816 O O . ALA A 1 102 ? -14.708 0.737 9.670 1.00 95.75 102 ALA A O 1
ATOM 817 N N . LEU A 1 103 ? -14.373 1.066 11.854 1.00 95.75 103 LEU A N 1
ATOM 818 C CA . LEU A 1 103 ? -15.750 1.471 12.112 1.00 95.75 103 LEU A CA 1
ATOM 819 C C . LEU A 1 103 ? -16.167 2.721 11.320 1.00 95.75 103 LEU A C 1
ATOM 821 O O . LEU A 1 103 ? -17.310 2.806 10.892 1.00 95.75 103 LEU A O 1
ATOM 825 N N . ALA A 1 104 ? -15.260 3.676 11.094 1.00 95.94 104 ALA A N 1
ATOM 826 C CA . ALA A 1 104 ? -15.551 4.838 10.254 1.00 95.94 104 ALA A CA 1
ATOM 827 C C . ALA A 1 104 ? -15.804 4.457 8.784 1.00 95.94 104 ALA A C 1
ATOM 829 O O . ALA A 1 104 ? -16.639 5.083 8.138 1.00 95.94 104 ALA A O 1
ATOM 830 N N . LYS A 1 105 ? -15.109 3.437 8.258 1.00 94.38 105 LYS A N 1
ATOM 831 C CA . LYS A 1 105 ? -15.364 2.898 6.909 1.00 94.38 105 LYS A CA 1
ATOM 832 C C . LYS A 1 105 ? -16.710 2.184 6.815 1.00 94.38 105 LYS A C 1
ATOM 834 O O . LYS A 1 105 ? -17.358 2.293 5.784 1.00 94.38 105 LYS A O 1
ATOM 839 N N . GLU A 1 106 ? -17.138 1.552 7.904 1.00 94.88 106 GLU A N 1
ATOM 840 C CA . GLU A 1 106 ? -18.472 0.953 8.052 1.00 94.88 106 GLU A CA 1
ATOM 841 C C . GLU A 1 106 ? -19.574 1.989 8.372 1.00 94.88 106 GLU A C 1
ATOM 843 O O . GLU A 1 106 ? -20.708 1.628 8.669 1.00 94.88 106 GLU A O 1
ATOM 848 N N . GLY A 1 107 ? -19.265 3.293 8.345 1.00 94.94 107 GLY A N 1
ATOM 849 C CA . GLY A 1 107 ? -20.247 4.370 8.532 1.00 94.94 107 GLY A CA 1
ATOM 850 C C . GLY A 1 107 ? -20.557 4.741 9.987 1.00 94.94 107 GLY A C 1
ATOM 851 O O . GLY A 1 107 ? -21.428 5.572 10.243 1.00 94.94 107 GLY A O 1
ATOM 852 N N . PHE A 1 108 ? -19.840 4.185 10.966 1.00 92.19 108 PHE A N 1
ATOM 853 C CA . PHE A 1 108 ? -20.005 4.563 12.369 1.00 92.19 108 PHE A CA 1
ATOM 854 C C . PHE A 1 108 ? -19.194 5.820 12.692 1.00 92.19 108 PHE A C 1
ATOM 856 O O . PHE A 1 108 ? -17.975 5.767 12.895 1.00 92.19 108 PHE A O 1
ATOM 863 N N . HIS A 1 109 ? -19.895 6.942 12.824 1.00 83.88 109 HIS A N 1
ATOM 864 C CA . HIS A 1 109 ? -19.352 8.204 13.318 1.00 83.88 109 HIS A CA 1
ATOM 865 C C . HIS A 1 109 ? -19.831 8.421 14.756 1.00 83.88 109 HIS A C 1
ATOM 867 O O . HIS A 1 109 ? -21.030 8.490 15.015 1.00 83.88 109 HIS A O 1
ATOM 873 N N . ARG A 1 110 ? -18.888 8.446 15.697 1.00 74.44 110 ARG A N 1
ATOM 874 C CA . ARG A 1 110 ? -19.123 8.579 17.139 1.00 74.44 110 ARG A CA 1
ATOM 875 C C . ARG A 1 110 ? -18.046 9.447 17.760 1.00 74.44 110 ARG A C 1
ATOM 877 O O . ARG A 1 110 ? -16.896 9.367 17.257 1.00 74.44 110 ARG A O 1
#